Protein AF-A0A9J6CY09-F1 (afdb_monomer)

pLDDT: mean 75.7, std 10.95, range [34.41, 92.69]

Secondary structure (DSSP, 8-state):
-------TT---SSHHHHHHHHHHHHHHHT--EEEEEEEEHHHHHTT--S---TT-SEEEEEEEEPP---GGGSHHHHHHHHHHHHTT--HHHHHHHHHHHH-S---HHHHHHHHHTTSPPPS--HHHHHHHHHHHHGGG---

InterPro domains:
  IPR048325 ZSWIM3, N-terminal domain [PF21599] (6-101)

Nearest PDB structures (foldseek):
  4xvn-assembly1_A  TM=6.208E-01  e=1.666E+00  Thermus phage G20c
  6ejq-assembly1_C  TM=6.205E-01  e=8.680E+00  Thermus pha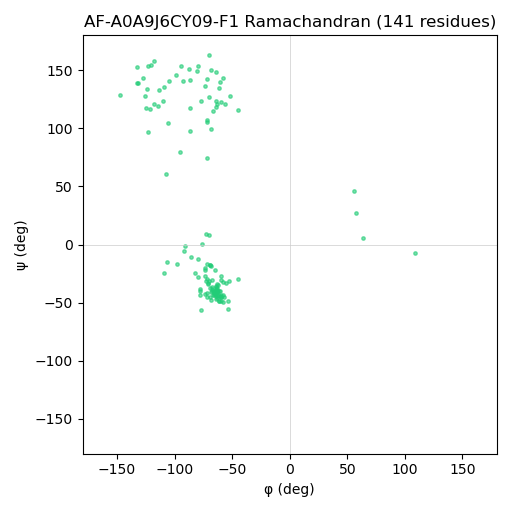ge G20c

Solvent-accessible surface area (backbone atoms only — not comparable to full-atom values): 8926 Å² total; per-residue (Å²): 133,86,82,61,83,79,57,97,84,74,82,66,97,46,71,68,57,43,53,52,46,52,50,49,41,24,62,76,68,62,36,52,69,42,80,68,46,76,40,41,38,77,72,38,59,83,76,43,96,63,94,71,68,80,88,43,70,57,79,46,78,41,74,37,68,50,80,67,86,50,43,70,72,43,68,71,57,34,51,54,51,40,54,44,45,73,71,66,49,56,63,71,58,52,37,52,53,50,27,70,74,66,74,36,66,65,55,72,64,55,55,52,56,52,49,52,75,72,53,80,85,55,97,84,43,67,66,61,55,50,53,51,52,50,62,61,59,58,68,75,74,75,130

Radius of gyration: 25.5 Å; Cα contacts (8 Å, |Δi|>4): 120; chains: 1; bounding box: 48×46×72 Å

Foldseek 3Di:
DDQDPDDPPDDDPDPVVVVVNVVSVCVVVVWAKDFPDWAAPVNVVVPDPDDDDPVGRTDDTDIDTDDRDAPCVDPVLLVQLLVCVVVVHDLVVNQVVSCVVVVGHHDSVSSVVSNVVVDPDDPPDPVVVVVVVCVVVVVVPDD

Structure (mmCIF, N/CA/C/O backbone):
data_AF-A0A9J6CY09-F1
#
_entry.id   AF-A0A9J6CY09-F1
#
loop_
_atom_site.group_PDB
_atom_site.id
_atom_site.type_symbol
_atom_site.label_atom_id
_atom_site.label_alt_id
_atom_site.label_comp_id
_atom_site.label_asym_id
_atom_site.label_entity_id
_atom_site.label_seq_id
_atom_site.pdbx_PDB_ins_code
_atom_site.Cartn_x
_atom_site.Cartn_y
_atom_site.Cartn_z
_atom_site.occupancy
_atom_site.B_iso_or_equiv
_atom_site.auth_seq_id
_atom_site.auth_comp_id
_atom_site.auth_asym_id
_atom_site.auth_atom_id
_atom_site.pdbx_PDB_model_num
ATOM 1 N N . MET A 1 1 ? -13.115 -11.865 -17.531 1.00 36.31 1 MET A N 1
ATOM 2 C CA . MET A 1 1 ? -11.770 -11.251 -17.545 1.00 36.31 1 MET A CA 1
ATOM 3 C C . MET A 1 1 ? -10.780 -12.315 -17.101 1.00 36.31 1 MET A C 1
ATOM 5 O O . MET A 1 1 ? -10.887 -12.776 -15.973 1.00 36.31 1 MET A O 1
ATOM 9 N N . ALA A 1 2 ? -9.930 -12.803 -18.004 1.00 34.41 2 ALA A N 1
ATOM 10 C CA . ALA A 1 2 ? -8.986 -13.880 -17.711 1.00 34.41 2 ALA A CA 1
ATOM 11 C C . ALA A 1 2 ? -7.933 -13.393 -16.702 1.00 34.41 2 ALA A C 1
ATOM 13 O O . ALA A 1 2 ? -7.171 -12.477 -16.998 1.00 34.41 2 ALA A O 1
ATOM 14 N N . GLY A 1 3 ? -7.916 -13.974 -15.501 1.00 42.38 3 GLY A N 1
ATOM 15 C CA . GLY A 1 3 ? -6.837 -13.762 -14.539 1.00 42.38 3 GLY A CA 1
ATOM 16 C C . GLY A 1 3 ? -5.565 -14.410 -15.076 1.00 42.38 3 GLY A C 1
ATOM 17 O O . GLY A 1 3 ? -5.422 -15.632 -15.028 1.00 42.38 3 GLY A O 1
ATOM 18 N N . SER A 1 4 ? -4.675 -13.611 -15.662 1.00 51.16 4 SER A N 1
ATOM 19 C CA . SER A 1 4 ? -3.416 -14.113 -16.208 1.00 51.16 4 SER A CA 1
ATOM 20 C C . SER A 1 4 ? -2.469 -14.501 -15.077 1.00 51.16 4 SER A C 1
ATOM 22 O O . SER A 1 4 ? -1.857 -13.660 -14.422 1.00 51.16 4 SER A O 1
ATOM 24 N N . LYS A 1 5 ? -2.328 -15.813 -14.890 1.00 63.75 5 LYS A N 1
ATOM 25 C CA . LYS A 1 5 ? -1.395 -16.467 -13.972 1.00 63.75 5 LYS A CA 1
ATOM 26 C C . LYS A 1 5 ? 0.038 -16.331 -14.504 1.00 63.75 5 LYS A C 1
ATOM 28 O O . LYS A 1 5 ? 0.589 -17.293 -15.031 1.00 63.75 5 LYS A O 1
ATOM 33 N N . MET A 1 6 ? 0.613 -15.133 -14.398 1.00 74.56 6 MET A N 1
ATOM 34 C CA . MET A 1 6 ? 2.003 -14.862 -14.777 1.00 74.56 6 MET A CA 1
ATOM 35 C C . MET A 1 6 ? 2.956 -15.707 -13.916 1.00 74.56 6 MET A C 1
ATOM 37 O O . MET A 1 6 ? 2.781 -15.800 -12.697 1.00 74.56 6 MET A O 1
ATOM 41 N N . LYS A 1 7 ? 3.956 -16.337 -14.535 1.00 78.06 7 LYS A N 1
ATOM 42 C CA . LYS A 1 7 ? 4.981 -17.147 -13.864 1.00 78.06 7 LYS A CA 1
ATOM 43 C C . LYS A 1 7 ? 6.371 -16.551 -14.065 1.00 78.06 7 LYS A C 1
ATOM 45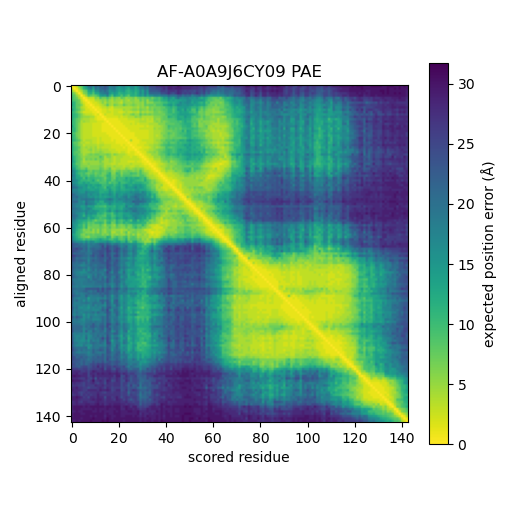 O O . LYS A 1 7 ? 6.636 -15.794 -14.997 1.00 78.06 7 LYS A O 1
ATOM 50 N N . VAL A 1 8 ? 7.289 -16.903 -13.165 1.00 74.25 8 VAL A N 1
ATOM 51 C CA . VAL A 1 8 ? 8.702 -16.533 -13.308 1.00 74.25 8 VAL A CA 1
ATOM 52 C C . VAL A 1 8 ? 9.252 -17.198 -14.572 1.00 74.25 8 VAL A C 1
ATOM 54 O O . VAL A 1 8 ? 9.227 -18.421 -14.677 1.00 74.25 8 VAL A O 1
ATOM 57 N N . GLY A 1 9 ? 9.745 -16.388 -15.512 1.00 73.94 9 GLY A N 1
ATOM 58 C CA . GLY A 1 9 ? 10.296 -16.850 -16.791 1.00 73.94 9 GLY A CA 1
ATOM 59 C C . GLY A 1 9 ? 9.432 -16.550 -18.019 1.00 73.94 9 GLY A C 1
ATOM 60 O O . GLY A 1 9 ? 9.916 -16.744 -19.136 1.00 73.94 9 GLY A O 1
ATOM 61 N N . ASP A 1 10 ? 8.211 -16.037 -17.840 1.00 81.06 10 ASP A N 1
ATOM 62 C CA . ASP A 1 10 ? 7.356 -15.623 -18.958 1.00 81.06 10 ASP A CA 1
ATOM 63 C C . ASP A 1 10 ? 8.020 -14.506 -19.784 1.00 81.06 10 ASP A C 1
ATOM 65 O O . ASP A 1 10 ? 8.653 -13.589 -19.250 1.00 81.06 10 ASP A O 1
ATOM 69 N N . LYS A 1 11 ? 7.883 -14.593 -21.112 1.00 79.25 11 LYS A N 1
ATOM 70 C CA . LYS A 1 11 ? 8.423 -13.618 -22.069 1.00 79.25 11 LYS A CA 1
ATOM 71 C C . LYS A 1 11 ? 7.279 -12.831 -22.690 1.00 79.25 11 LYS A C 1
ATOM 73 O O . LYS A 1 11 ? 6.298 -13.420 -23.129 1.00 79.25 11 LYS A O 1
ATOM 78 N N . PHE A 1 12 ? 7.449 -11.516 -22.781 1.00 80.69 12 PHE A N 1
ATOM 79 C CA . PHE A 1 12 ? 6.457 -10.614 -23.358 1.00 80.69 12 PHE A CA 1
ATOM 80 C C . PHE A 1 12 ? 7.001 -9.993 -24.647 1.00 80.69 12 PHE A C 1
ATOM 82 O O . PHE A 1 12 ? 8.145 -9.529 -24.649 1.00 80.69 12 PHE A O 1
ATOM 89 N N . PRO A 1 13 ? 6.214 -9.972 -25.736 1.00 75.75 13 PRO A N 1
ATOM 90 C CA . PRO A 1 13 ? 6.633 -9.382 -27.003 1.00 75.75 13 PRO A CA 1
ATOM 91 C C . PRO A 1 13 ? 6.650 -7.850 -26.940 1.00 75.75 13 PRO A C 1
ATOM 93 O O . PRO A 1 13 ? 7.434 -7.217 -27.647 1.00 75.75 13 PRO A O 1
ATOM 96 N N . THR A 1 14 ? 5.822 -7.243 -26.081 1.00 79.81 14 THR A N 1
ATOM 97 C CA . THR A 1 14 ? 5.738 -5.789 -25.922 1.00 79.81 14 THR A CA 1
ATOM 98 C C . THR A 1 14 ? 5.761 -5.358 -24.458 1.00 79.81 14 THR A C 1
ATOM 100 O O . THR A 1 14 ? 5.329 -6.071 -23.551 1.00 79.81 14 THR A O 1
ATOM 103 N N . PHE A 1 15 ? 6.241 -4.134 -24.226 1.00 78.31 15 PHE A N 1
ATOM 104 C CA . PHE A 1 15 ? 6.258 -3.531 -22.893 1.00 78.31 15 PHE A CA 1
ATOM 105 C C . PHE A 1 15 ? 4.844 -3.316 -22.327 1.00 78.31 15 PHE A C 1
ATOM 107 O O . PHE A 1 15 ? 4.612 -3.506 -21.137 1.00 78.31 15 PHE A O 1
ATOM 114 N N . ARG A 1 16 ? 3.883 -2.982 -23.196 1.00 81.75 16 ARG A N 1
ATOM 115 C CA . ARG A 1 16 ? 2.481 -2.760 -22.824 1.00 81.75 16 ARG A CA 1
ATOM 116 C C . ARG A 1 16 ? 1.823 -4.028 -22.276 1.00 81.75 16 ARG A C 1
ATOM 118 O O . ARG A 1 16 ? 1.084 -3.954 -21.299 1.00 81.75 16 ARG A O 1
ATOM 125 N N . GLU A 1 17 ? 2.101 -5.180 -22.882 1.00 83.50 17 GLU A N 1
ATOM 126 C CA . GLU A 1 17 ? 1.594 -6.471 -22.402 1.00 83.50 17 GLU A CA 1
ATOM 127 C C . GLU A 1 17 ? 2.200 -6.862 -21.055 1.00 83.50 17 GLU A C 1
ATOM 129 O O . GLU A 1 17 ? 1.473 -7.317 -20.174 1.00 83.50 17 GLU A O 1
ATOM 134 N N . LEU A 1 18 ? 3.501 -6.617 -20.862 1.00 83.25 18 LEU A N 1
ATOM 135 C CA . LEU A 1 18 ? 4.153 -6.810 -19.567 1.00 83.25 18 LEU A CA 1
ATOM 136 C C . LEU A 1 18 ? 3.502 -5.938 -18.482 1.00 83.25 18 LEU A C 1
ATOM 138 O O . LEU A 1 18 ? 3.180 -6.444 -17.410 1.00 83.25 18 LEU A O 1
ATOM 142 N N . GLU A 1 19 ? 3.284 -4.643 -18.738 1.00 83.44 19 GLU A N 1
ATOM 143 C CA . GLU A 1 19 ? 2.652 -3.751 -17.755 1.00 83.44 19 GLU A CA 1
ATOM 144 C C . GLU A 1 19 ? 1.214 -4.176 -17.428 1.00 83.44 19 GLU A C 1
ATOM 146 O O . GLU A 1 19 ? 0.824 -4.165 -16.259 1.00 83.44 19 GLU A O 1
ATOM 151 N N . ALA A 1 20 ? 0.445 -4.617 -18.427 1.00 86.12 20 ALA A N 1
ATOM 152 C CA . ALA A 1 20 ? -0.894 -5.157 -18.211 1.00 86.12 20 ALA A CA 1
ATOM 153 C C . ALA A 1 20 ? -0.871 -6.446 -17.369 1.00 86.12 20 ALA A C 1
ATOM 155 O O . ALA A 1 20 ? -1.675 -6.588 -16.447 1.00 86.12 20 ALA A O 1
ATOM 156 N N . ALA A 1 21 ? 0.068 -7.359 -17.632 1.00 85.62 21 ALA A N 1
ATOM 157 C CA . ALA A 1 21 ? 0.218 -8.602 -16.876 1.00 85.62 21 ALA A CA 1
ATOM 158 C C . ALA A 1 21 ? 0.662 -8.354 -15.425 1.00 85.62 21 ALA A C 1
ATOM 160 O O . ALA A 1 21 ? 0.088 -8.928 -14.501 1.00 85.62 21 ALA A O 1
ATOM 161 N N . VAL A 1 22 ? 1.625 -7.451 -15.203 1.00 84.25 22 VAL A N 1
ATOM 162 C CA . VAL A 1 22 ? 2.056 -7.038 -13.856 1.00 84.25 22 VAL A CA 1
ATOM 163 C C . VAL A 1 22 ? 0.901 -6.389 -13.095 1.00 84.25 22 VAL A C 1
ATOM 165 O O . VAL A 1 22 ? 0.728 -6.669 -11.910 1.00 84.25 22 VAL A O 1
ATOM 168 N N . LYS A 1 23 ? 0.079 -5.569 -13.762 1.00 82.88 23 LYS A N 1
ATOM 169 C CA . LYS A 1 23 ? -1.120 -4.973 -13.161 1.00 82.88 23 LYS A CA 1
ATOM 170 C C . LYS A 1 23 ? -2.155 -6.037 -12.781 1.00 82.88 23 LYS A C 1
ATOM 172 O O . LYS A 1 23 ? -2.622 -6.039 -11.648 1.00 82.88 23 LYS A O 1
ATOM 177 N N . GLY A 1 24 ? -2.444 -6.986 -13.669 1.00 82.75 24 GLY A N 1
ATOM 178 C CA . GLY A 1 24 ? -3.347 -8.099 -13.359 1.00 82.75 24 GLY A CA 1
ATOM 179 C C . GLY A 1 24 ? -2.850 -8.953 -12.186 1.00 82.75 24 GLY A C 1
ATOM 180 O O . GLY A 1 24 ? -3.612 -9.259 -11.273 1.00 82.75 24 GLY A O 1
ATOM 181 N N . TYR A 1 25 ? -1.552 -9.270 -12.145 1.00 82.75 25 TYR A N 1
ATOM 182 C CA . TYR A 1 25 ? -0.946 -10.017 -11.038 1.00 82.75 25 TYR A CA 1
ATOM 183 C C . TYR A 1 25 ? -0.934 -9.214 -9.724 1.00 82.75 25 TYR A C 1
ATOM 185 O O . TYR A 1 25 ? -1.147 -9.774 -8.648 1.00 82.75 25 TYR A O 1
ATOM 193 N N . SER A 1 26 ? -0.717 -7.896 -9.804 1.00 76.31 26 SER A N 1
ATOM 194 C CA . SER A 1 26 ? -0.829 -6.953 -8.681 1.00 76.31 26 SER A CA 1
ATOM 195 C C . SER A 1 26 ? -2.223 -6.978 -8.064 1.00 76.31 26 SER A C 1
ATOM 197 O O . SER A 1 26 ? -2.342 -6.962 -6.841 1.00 76.31 26 SER A O 1
ATOM 199 N N . GLU A 1 27 ? -3.261 -7.010 -8.897 1.00 73.06 27 GLU A N 1
ATOM 200 C CA . GLU A 1 27 ? -4.660 -7.065 -8.471 1.00 73.06 27 GLU A CA 1
ATOM 201 C C . GLU A 1 27 ? -5.008 -8.444 -7.890 1.00 73.06 27 GLU A C 1
ATOM 203 O O . GLU A 1 27 ? -5.573 -8.515 -6.804 1.00 73.06 27 GLU A O 1
ATOM 208 N N . GLU A 1 28 ? -4.597 -9.540 -8.541 1.00 77.62 28 GLU A N 1
ATOM 209 C CA . GLU A 1 28 ? -4.877 -10.908 -8.076 1.00 77.62 28 GLU A CA 1
ATOM 210 C C . GLU A 1 28 ? -4.189 -11.234 -6.741 1.00 77.62 28 GLU A C 1
ATOM 212 O O . GLU A 1 28 ? -4.772 -11.871 -5.863 1.00 77.62 28 GLU A O 1
ATOM 217 N N . LYS A 1 29 ? -2.923 -10.832 -6.580 1.00 75.50 29 LYS A N 1
ATOM 218 C CA . LYS A 1 29 ? -2.143 -11.100 -5.361 1.00 75.50 29 LYS A CA 1
ATOM 219 C C . LYS A 1 29 ? -2.234 -9.984 -4.327 1.00 75.50 29 LYS A C 1
ATOM 221 O O . LYS A 1 29 ? -1.718 -10.157 -3.223 1.00 75.50 29 LYS A O 1
ATOM 226 N N . PHE A 1 30 ? -2.893 -8.873 -4.654 1.00 70.69 30 PHE A N 1
ATOM 227 C CA . PHE A 1 30 ? -3.006 -7.683 -3.806 1.00 70.69 30 PHE A CA 1
ATOM 228 C C . PHE A 1 30 ? -1.636 -7.138 -3.386 1.00 70.69 30 PHE A C 1
ATOM 230 O O . PHE A 1 30 ? -1.374 -6.860 -2.214 1.00 70.69 30 PHE A O 1
ATOM 237 N N . VAL A 1 31 ? -0.725 -7.045 -4.351 1.00 71.00 31 VAL A N 1
ATOM 238 C CA . VAL A 1 31 ? 0.658 -6.621 -4.137 1.00 71.00 31 VAL A CA 1
ATOM 239 C C . VAL A 1 31 ? 0.961 -5.455 -5.057 1.00 71.00 31 VAL A C 1
ATOM 241 O O . VAL A 1 31 ? 0.968 -5.624 -6.266 1.00 71.00 31 VAL A O 1
ATOM 244 N N . GLN A 1 32 ? 1.266 -4.287 -4.497 1.00 72.31 32 GLN A N 1
ATOM 245 C CA . GLN A 1 32 ? 1.681 -3.139 -5.295 1.00 72.31 32 GLN A CA 1
ATOM 246 C C . GLN A 1 32 ? 3.137 -3.318 -5.731 1.00 72.31 32 GLN A C 1
ATOM 248 O O . GLN A 1 32 ? 4.018 -3.467 -4.887 1.00 72.31 32 GLN A O 1
ATOM 253 N N . PHE A 1 33 ? 3.407 -3.284 -7.033 1.00 77.31 33 PHE A N 1
ATOM 254 C CA . PHE A 1 33 ? 4.768 -3.353 -7.564 1.00 77.31 33 PHE A CA 1
ATOM 255 C C . PHE A 1 33 ? 5.308 -1.963 -7.907 1.00 77.31 33 PHE A C 1
ATOM 257 O O . PHE A 1 33 ? 4.577 -1.096 -8.376 1.00 77.31 33 PHE A O 1
ATOM 264 N N . TYR A 1 34 ? 6.608 -1.767 -7.716 1.00 78.75 34 TYR A N 1
ATOM 265 C CA . TYR A 1 34 ? 7.362 -0.628 -8.224 1.00 78.75 34 TYR A CA 1
ATOM 266 C C . TYR A 1 34 ? 8.530 -1.121 -9.084 1.00 78.75 34 TYR A C 1
ATOM 268 O O . TYR A 1 34 ? 9.027 -2.240 -8.910 1.00 78.75 34 TYR A O 1
ATOM 276 N N . LYS A 1 35 ? 8.968 -0.288 -10.032 1.00 83.38 35 LYS A N 1
ATOM 277 C CA . LYS A 1 35 ? 10.162 -0.552 -10.846 1.00 83.38 35 LYS A CA 1
ATOM 278 C C . LYS A 1 35 ? 11.379 -0.378 -9.932 1.00 83.38 35 LYS A C 1
ATOM 280 O O . LYS A 1 35 ? 11.675 0.745 -9.538 1.00 83.38 35 LYS A O 1
ATOM 285 N N . ARG A 1 36 ? 12.028 -1.482 -9.544 1.00 80.44 36 ARG A N 1
ATOM 286 C CA . ARG A 1 36 ? 13.221 -1.454 -8.681 1.00 80.44 36 ARG A CA 1
ATOM 287 C C . ARG A 1 36 ? 14.432 -1.042 -9.496 1.00 80.44 36 ARG A C 1
ATOM 289 O O . ARG A 1 36 ? 15.061 -0.042 -9.187 1.00 80.44 36 ARG A O 1
ATOM 296 N N . ASP A 1 37 ? 14.688 -1.797 -10.560 1.00 80.25 37 ASP A N 1
ATOM 297 C CA . ASP A 1 37 ? 15.795 -1.547 -11.469 1.00 80.25 37 ASP A CA 1
ATOM 298 C C . ASP A 1 37 ? 15.281 -1.488 -12.899 1.00 80.25 37 ASP A C 1
ATOM 300 O O . ASP A 1 37 ? 14.405 -2.256 -13.317 1.00 80.25 37 ASP A O 1
ATOM 304 N N . CYS A 1 38 ? 15.887 -0.601 -13.675 1.00 81.12 38 CYS A N 1
ATOM 305 C CA . CYS A 1 38 ? 15.705 -0.564 -15.110 1.00 81.12 38 CYS A CA 1
ATOM 306 C C . CYS A 1 38 ? 17.068 -0.479 -15.790 1.00 81.12 38 CYS A C 1
ATOM 308 O O . CYS A 1 38 ? 17.973 0.215 -15.323 1.00 81.12 38 CYS A O 1
ATOM 310 N N . ARG A 1 39 ? 17.235 -1.215 -16.890 1.00 78.81 39 ARG A N 1
ATOM 311 C CA . ARG A 1 39 ? 18.419 -1.097 -17.738 1.00 78.81 39 ARG A CA 1
ATOM 312 C C . ARG A 1 39 ? 17.992 -0.714 -19.146 1.00 78.81 39 ARG A C 1
ATOM 314 O O . ARG A 1 39 ? 17.271 -1.452 -19.826 1.00 78.81 39 ARG A O 1
ATOM 321 N N . THR A 1 40 ? 18.436 0.461 -19.571 1.00 81.44 40 THR A N 1
ATOM 322 C CA . THR A 1 40 ? 18.144 1.015 -20.893 1.00 81.44 40 THR A CA 1
ATOM 323 C C . THR A 1 40 ? 19.043 0.395 -21.954 1.00 81.44 40 THR A C 1
ATOM 325 O O . THR A 1 40 ? 20.159 -0.046 -21.669 1.00 81.44 40 THR A O 1
ATOM 328 N N . VAL A 1 41 ? 18.565 0.361 -23.199 1.00 77.25 41 VAL A N 1
ATOM 329 C CA . VAL A 1 41 ? 19.354 -0.158 -24.330 1.00 77.25 41 VAL A CA 1
ATOM 330 C C . VAL A 1 41 ? 20.606 0.690 -24.575 1.00 77.25 41 VAL A C 1
ATOM 332 O O . VAL A 1 41 ? 21.662 0.138 -24.875 1.00 77.25 41 VAL A O 1
ATOM 335 N N . THR A 1 42 ? 20.539 2.003 -24.343 1.00 77.94 42 THR A N 1
ATOM 336 C CA . THR A 1 42 ? 21.692 2.916 -24.433 1.00 77.94 42 THR A CA 1
ATOM 337 C C . THR A 1 42 ? 22.816 2.532 -23.469 1.00 77.94 42 THR A C 1
ATOM 339 O O . THR A 1 42 ? 23.966 2.419 -23.885 1.00 77.94 42 THR A O 1
ATOM 342 N N . ALA A 1 43 ? 22.485 2.225 -22.209 1.00 74.69 43 ALA A N 1
ATOM 343 C CA . ALA A 1 43 ? 23.448 1.754 -21.212 1.00 74.69 43 ALA A CA 1
ATOM 344 C C . ALA A 1 43 ? 23.901 0.298 -21.445 1.00 74.69 43 ALA A C 1
ATOM 346 O O . ALA A 1 43 ? 24.937 -0.122 -20.934 1.00 74.69 43 ALA A O 1
ATOM 347 N N . ALA A 1 44 ? 23.130 -0.496 -22.194 1.00 75.31 44 ALA A N 1
ATOM 348 C CA . ALA A 1 44 ? 23.481 -1.868 -22.561 1.00 75.31 44 ALA A CA 1
ATOM 349 C C . ALA A 1 44 ? 24.507 -1.926 -23.694 1.00 75.31 44 ALA A C 1
ATOM 351 O O . ALA A 1 44 ? 25.390 -2.779 -23.664 1.00 75.31 44 ALA A O 1
ATOM 352 N N . LYS A 1 45 ? 24.391 -1.025 -24.680 1.00 76.31 45 LYS A N 1
ATOM 353 C CA . LYS A 1 45 ? 25.266 -0.965 -25.863 1.00 76.31 45 LYS A CA 1
ATOM 354 C C . LYS A 1 45 ? 26.746 -0.866 -25.488 1.00 76.31 45 LYS A C 1
ATOM 356 O O . LYS A 1 45 ? 27.585 -1.441 -26.167 1.00 76.31 45 LYS A O 1
ATOM 361 N N . THR A 1 46 ? 27.063 -0.202 -24.379 1.00 75.44 46 THR A N 1
ATOM 362 C CA . THR A 1 46 ? 28.442 -0.079 -23.882 1.00 75.44 46 THR A CA 1
ATOM 363 C C . THR A 1 46 ? 28.987 -1.369 -23.264 1.00 75.44 46 THR A C 1
ATOM 365 O O . THR A 1 46 ? 30.198 -1.544 -23.193 1.00 75.44 46 THR A O 1
ATOM 368 N N . LYS A 1 47 ? 28.120 -2.287 -22.816 1.00 73.06 47 LYS A N 1
ATOM 369 C CA . LYS A 1 47 ? 28.506 -3.523 -22.110 1.00 73.06 47 LYS A CA 1
ATOM 370 C C . LYS A 1 47 ? 28.305 -4.794 -22.926 1.00 73.06 47 LYS A C 1
ATOM 372 O O . LYS A 1 47 ? 28.928 -5.810 -22.632 1.00 73.06 47 LYS A O 1
ATOM 377 N N . VAL A 1 48 ? 27.407 -4.779 -23.906 1.00 71.12 48 VAL A N 1
ATOM 378 C CA . VAL A 1 48 ? 26.964 -5.986 -24.599 1.00 71.12 48 VAL A CA 1
ATOM 379 C C . VAL A 1 48 ? 27.323 -5.904 -26.080 1.00 71.12 48 VAL A C 1
ATOM 381 O O . VAL A 1 48 ? 26.844 -5.029 -26.787 1.00 71.12 48 VAL A O 1
ATOM 384 N N . LYS A 1 49 ? 28.111 -6.871 -26.566 1.00 71.62 49 LYS A N 1
ATOM 385 C CA . LYS A 1 49 ? 28.586 -6.944 -27.963 1.00 71.62 49 LYS A CA 1
ATOM 386 C C . LYS A 1 49 ? 27.537 -7.418 -28.986 1.00 71.62 49 LYS A C 1
ATOM 388 O O . LYS A 1 49 ? 27.861 -7.575 -30.156 1.00 71.62 49 LYS A O 1
ATOM 393 N N . ARG A 1 50 ? 26.302 -7.711 -28.561 1.00 76.69 50 ARG A N 1
ATOM 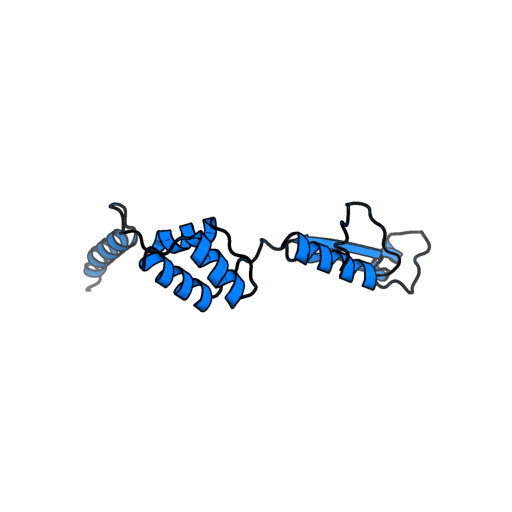394 C CA . ARG A 1 50 ? 25.242 -8.250 -29.435 1.00 76.69 50 ARG A CA 1
ATOM 395 C C . ARG A 1 50 ? 24.351 -7.1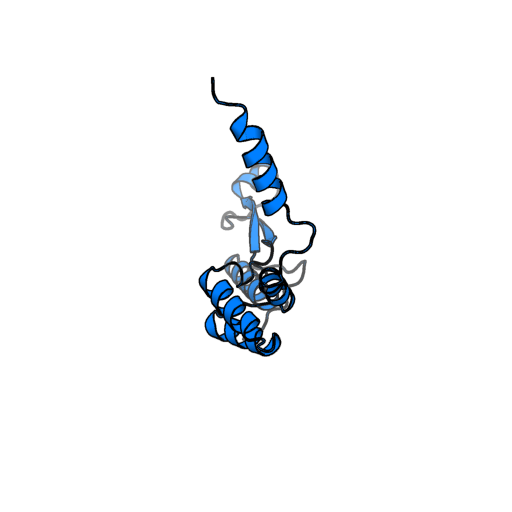39 -29.981 1.00 76.69 50 ARG A C 1
ATOM 397 O O . ARG A 1 50 ? 24.172 -6.121 -29.316 1.00 76.69 50 ARG A O 1
ATOM 404 N N . PHE A 1 51 ? 23.746 -7.375 -31.144 1.00 74.25 51 PHE A N 1
ATOM 405 C CA . PHE A 1 51 ? 22.774 -6.455 -31.730 1.00 74.25 51 PHE A CA 1
ATOM 406 C C . PHE A 1 51 ? 21.587 -6.253 -30.777 1.00 74.25 51 PHE A C 1
ATOM 408 O O . PHE A 1 51 ? 20.925 -7.208 -30.365 1.00 74.25 51 PHE A O 1
ATOM 415 N N . LEU A 1 52 ? 21.347 -4.998 -30.407 1.00 69.12 52 LEU A N 1
ATOM 416 C CA . LEU A 1 52 ? 20.215 -4.572 -29.595 1.00 69.12 52 LEU A CA 1
ATOM 417 C C . LEU A 1 52 ? 19.275 -3.774 -30.492 1.00 69.12 52 LEU A C 1
ATOM 419 O O . LEU A 1 52 ? 19.685 -2.784 -31.092 1.00 69.12 52 LEU A O 1
ATOM 423 N N . ASN A 1 53 ? 18.016 -4.200 -30.566 1.00 71.06 53 ASN A N 1
ATOM 424 C CA . ASN A 1 53 ? 17.003 -3.498 -31.341 1.00 71.06 53 ASN A CA 1
ATOM 425 C C . ASN A 1 53 ? 16.764 -2.102 -30.744 1.00 71.06 53 ASN A C 1
ATOM 427 O O . ASN A 1 53 ? 16.330 -1.972 -29.600 1.00 71.06 53 ASN A O 1
ATOM 431 N N . GLU A 1 54 ? 17.038 -1.067 -31.532 1.00 67.94 54 GLU A N 1
ATOM 432 C CA . GLU A 1 54 ? 16.987 0.334 -31.100 1.00 67.94 54 GLU A CA 1
ATOM 433 C C . GLU A 1 54 ? 15.569 0.832 -30.816 1.00 67.94 54 GLU A C 1
ATOM 435 O O . GLU A 1 54 ? 15.392 1.816 -30.103 1.00 67.94 54 GLU A O 1
ATOM 440 N N . ARG A 1 55 ? 14.549 0.124 -31.318 1.00 69.81 55 ARG A N 1
ATOM 441 C CA . ARG A 1 55 ? 13.142 0.421 -31.020 1.00 69.81 55 ARG A CA 1
ATOM 442 C C . ARG A 1 55 ? 12.755 0.048 -29.587 1.00 69.81 55 ARG A C 1
ATOM 444 O O . ARG A 1 55 ? 11.722 0.501 -29.102 1.00 69.81 55 ARG A O 1
ATOM 451 N N . LEU A 1 56 ? 13.555 -0.775 -28.901 1.00 68.19 56 LEU A N 1
ATOM 452 C CA . LEU A 1 56 ? 13.364 -1.063 -27.482 1.00 68.19 56 LEU A CA 1
ATOM 453 C C . LEU A 1 56 ? 14.074 -0.000 -26.635 1.00 68.19 56 LEU A C 1
ATOM 455 O O . LEU A 1 56 ? 15.295 0.102 -26.642 1.00 68.19 56 LEU A O 1
ATOM 459 N N . GLY A 1 57 ? 13.318 0.764 -25.844 1.00 71.31 57 GLY A N 1
ATOM 460 C CA . GLY A 1 57 ? 13.901 1.716 -24.887 1.00 71.31 57 GLY A CA 1
ATOM 461 C C . GLY A 1 57 ? 14.594 1.033 -23.696 1.00 71.31 57 GLY A C 1
ATOM 462 O O . GLY A 1 57 ? 15.599 1.521 -23.173 1.00 71.31 57 GLY A O 1
ATOM 463 N N . MET A 1 58 ? 14.097 -0.137 -23.283 1.00 74.94 58 MET A N 1
ATOM 464 C CA . MET A 1 58 ? 14.606 -0.916 -22.149 1.00 74.94 58 MET A CA 1
ATOM 465 C C . MET A 1 58 ? 14.774 -2.384 -22.536 1.00 74.94 58 MET A C 1
ATOM 467 O O . MET A 1 58 ? 13.911 -2.938 -23.212 1.00 74.94 58 MET A O 1
ATOM 471 N N . TYR A 1 59 ? 15.864 -3.019 -22.088 1.00 73.81 59 TYR A N 1
ATOM 472 C CA . TYR A 1 59 ? 16.108 -4.452 -22.330 1.00 73.81 59 TYR A CA 1
ATOM 473 C C . TYR A 1 59 ? 15.913 -5.319 -21.082 1.00 73.81 59 TYR A C 1
ATOM 475 O O . TYR A 1 59 ? 15.827 -6.540 -21.189 1.00 73.81 59 TYR A O 1
ATOM 483 N N . GLN A 1 60 ? 15.865 -4.704 -19.896 1.00 74.50 60 GLN A N 1
ATOM 484 C CA . GLN A 1 60 ? 15.603 -5.393 -18.639 1.00 74.50 60 GLN A CA 1
ATOM 485 C C . GLN A 1 60 ? 14.848 -4.467 -17.681 1.0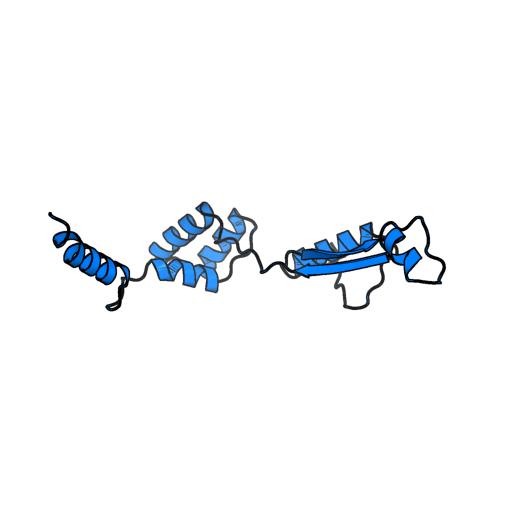0 74.50 60 GLN A C 1
ATOM 487 O O . GLN A 1 60 ? 15.285 -3.343 -17.421 1.00 74.50 60 GLN A O 1
ATOM 492 N N . LEU A 1 61 ? 13.741 -4.966 -17.131 1.00 76.81 61 LEU A N 1
ATOM 493 C CA . LEU A 1 61 ? 13.034 -4.366 -16.003 1.00 76.81 61 LEU A CA 1
ATOM 494 C C . LEU A 1 61 ? 12.917 -5.385 -14.875 1.00 76.81 61 LEU A C 1
ATOM 496 O O . LEU A 1 61 ? 12.533 -6.531 -15.103 1.00 76.81 61 LEU A O 1
ATOM 500 N N . LEU A 1 62 ? 13.217 -4.942 -13.660 1.00 79.00 62 LEU A N 1
ATOM 501 C CA . LEU A 1 62 ? 12.995 -5.696 -12.435 1.00 79.00 62 LEU A CA 1
ATOM 502 C C . LEU A 1 62 ? 11.937 -4.972 -11.610 1.00 79.00 62 LEU A C 1
ATOM 504 O O . LEU A 1 62 ? 12.122 -3.825 -11.198 1.00 79.00 62 LEU A O 1
ATOM 508 N N . TYR A 1 63 ? 10.830 -5.661 -11.358 1.00 77.00 63 TYR A N 1
ATOM 509 C CA . TYR A 1 63 ? 9.801 -5.192 -10.443 1.00 77.00 63 TYR A CA 1
ATOM 510 C C . TYR A 1 63 ? 10.055 -5.756 -9.048 1.00 77.00 63 TYR A C 1
ATOM 512 O O . TYR A 1 63 ? 10.425 -6.917 -8.877 1.00 77.00 63 TYR A O 1
ATOM 520 N N . SER A 1 64 ? 9.829 -4.922 -8.044 1.00 79.00 64 SER A N 1
ATOM 521 C CA . SER A 1 64 ? 9.766 -5.321 -6.644 1.00 79.00 64 SER A CA 1
ATOM 522 C C . SER A 1 64 ? 8.410 -4.962 -6.097 1.00 79.00 64 SER A C 1
ATOM 524 O O . SER A 1 64 ? 7.769 -4.042 -6.591 1.00 79.00 64 SER A O 1
ATOM 526 N N . HIS A 1 65 ? 7.970 -5.663 -5.067 1.00 75.00 65 HIS A N 1
ATOM 527 C CA . HIS A 1 65 ? 6.761 -5.272 -4.377 1.00 75.00 65 HIS A CA 1
ATOM 528 C C . HIS A 1 65 ? 7.063 -4.246 -3.291 1.00 75.00 65 HIS A C 1
ATOM 530 O O . HIS A 1 65 ? 8.079 -4.336 -2.600 1.00 75.00 65 HIS A O 1
ATOM 536 N N . LEU A 1 66 ? 6.168 -3.276 -3.150 1.00 64.19 66 LEU A N 1
ATOM 537 C CA . LEU A 1 66 ? 6.022 -2.536 -1.913 1.00 64.19 66 LEU A CA 1
ATOM 538 C C . LEU A 1 66 ? 5.463 -3.482 -0.841 1.00 64.19 66 LEU A C 1
ATOM 540 O O . LEU A 1 66 ? 4.698 -4.402 -1.156 1.00 64.19 66 LEU A O 1
ATOM 544 N N . PRO A 1 67 ? 5.795 -3.251 0.437 1.00 59.31 67 PRO A N 1
ATOM 545 C CA . PRO A 1 67 ? 5.055 -3.857 1.534 1.00 59.31 67 PRO A CA 1
ATOM 546 C C . PRO A 1 67 ? 3.558 -3.574 1.336 1.00 59.31 67 PRO A C 1
ATOM 548 O O . PRO A 1 67 ? 3.192 -2.420 1.118 1.00 59.31 67 PRO A O 1
ATOM 551 N N . GLN A 1 68 ? 2.704 -4.605 1.377 1.00 59.00 68 GLN A N 1
ATOM 552 C CA . GLN A 1 68 ? 1.255 -4.488 1.143 1.00 59.00 68 GLN A CA 1
ATOM 553 C C . GLN A 1 68 ? 0.655 -3.283 1.891 1.00 59.00 68 GLN A C 1
ATOM 555 O O . GLN A 1 68 ? 0.651 -3.256 3.125 1.00 59.00 68 GLN A O 1
ATOM 560 N N . THR A 1 69 ? 0.137 -2.287 1.167 1.00 58.19 69 THR A N 1
ATOM 561 C CA . THR A 1 69 ? -0.488 -1.097 1.760 1.00 58.19 69 THR A CA 1
ATOM 562 C C . THR A 1 69 ? -1.968 -1.369 2.039 1.00 58.19 69 THR A C 1
ATOM 564 O O . THR A 1 69 ? -2.832 -1.326 1.171 1.00 58.19 69 THR A O 1
ATOM 567 N N . ARG A 1 70 ? -2.241 -1.718 3.298 1.00 61.25 70 ARG A N 1
ATOM 568 C CA . ARG A 1 70 ? -3.546 -2.124 3.846 1.00 61.25 70 ARG A CA 1
ATOM 569 C C . ARG A 1 70 ? -4.438 -0.910 4.154 1.00 61.25 70 ARG A C 1
ATOM 571 O O . ARG A 1 70 ? -3.919 0.139 4.536 1.00 61.25 70 ARG A O 1
ATOM 578 N N . ALA A 1 71 ? -5.768 -1.059 4.057 1.00 65.56 71 ALA A N 1
ATOM 579 C CA . ALA A 1 71 ? -6.728 0.055 4.186 1.00 65.56 71 ALA A CA 1
ATOM 580 C C . ALA A 1 71 ? -6.675 0.800 5.535 1.00 65.56 71 ALA A C 1
ATOM 582 O O . ALA A 1 71 ? -6.898 2.005 5.575 1.00 65.56 71 ALA A O 1
ATOM 583 N N . LEU A 1 72 ? -6.324 0.119 6.636 1.00 63.72 72 LEU A N 1
ATOM 584 C CA . LEU A 1 72 ? -6.292 0.726 7.980 1.00 63.72 72 LEU A CA 1
ATOM 585 C C . LEU A 1 72 ? -5.156 1.748 8.202 1.00 63.72 72 LEU A C 1
ATOM 587 O O . LEU A 1 72 ? -4.948 2.187 9.333 1.00 63.72 72 LEU A O 1
ATOM 591 N N . ARG A 1 73 ? -4.409 2.135 7.158 1.00 62.44 73 ARG A N 1
ATOM 592 C CA . ARG A 1 73 ? -3.547 3.329 7.195 1.00 62.44 73 ARG A CA 1
ATOM 593 C C . ARG A 1 73 ? -4.316 4.632 6.985 1.00 62.44 73 ARG A C 1
ATOM 595 O O . ARG A 1 73 ? -3.864 5.658 7.476 1.00 62.44 73 ARG A O 1
ATOM 602 N N . GLU A 1 74 ? -5.437 4.597 6.270 1.00 69.06 74 GLU A N 1
ATOM 603 C CA . GLU A 1 74 ? -6.264 5.782 6.022 1.00 69.06 74 GLU A CA 1
ATOM 604 C C . GLU A 1 74 ? -6.949 6.211 7.334 1.00 69.06 74 GLU A C 1
ATOM 606 O O . GLU A 1 74 ? -7.621 5.370 7.946 1.00 69.06 74 GLU A O 1
ATOM 611 N N . PRO A 1 75 ? -6.827 7.481 7.771 1.00 70.44 75 PRO A N 1
ATOM 612 C CA . PRO A 1 75 ? -7.385 7.948 9.044 1.00 70.44 75 PRO A CA 1
ATOM 613 C C . PRO A 1 75 ? -8.884 7.651 9.176 1.00 70.44 75 PRO A C 1
ATOM 615 O O . PRO A 1 75 ? -9.301 7.016 10.141 1.00 70.44 75 PRO A O 1
ATOM 618 N N . GLY A 1 76 ? -9.674 7.976 8.146 1.00 78.56 76 GLY A N 1
ATOM 619 C CA . GLY A 1 76 ? -11.128 7.787 8.178 1.00 78.56 76 GLY A CA 1
ATOM 620 C C . GLY A 1 76 ? -11.570 6.319 8.235 1.00 78.56 76 GLY A C 1
ATOM 621 O O . GLY A 1 76 ? -12.483 5.973 8.981 1.00 78.56 76 GLY A O 1
ATOM 622 N N . ALA A 1 77 ? -10.899 5.421 7.503 1.00 79.69 77 ALA A N 1
ATOM 623 C CA . ALA A 1 77 ? -11.225 3.990 7.535 1.00 79.69 77 ALA A CA 1
ATOM 624 C C . ALA A 1 77 ? -10.828 3.344 8.871 1.00 79.69 77 ALA A C 1
ATOM 626 O O . ALA A 1 77 ? -11.490 2.420 9.352 1.00 79.69 77 ALA A O 1
ATOM 627 N N . LYS A 1 78 ? -9.743 3.835 9.480 1.00 81.69 78 LYS A N 1
ATOM 628 C CA . LYS A 1 78 ? -9.299 3.394 10.798 1.00 81.69 78 LYS A CA 1
ATOM 629 C C . LYS A 1 78 ? -10.281 3.832 11.877 1.00 81.69 78 LYS A C 1
ATOM 631 O O . LYS A 1 78 ? -10.667 2.997 12.689 1.00 81.69 78 LYS A O 1
ATOM 636 N N . GLU A 1 79 ? -10.711 5.087 11.880 1.00 83.75 79 GLU A N 1
ATOM 637 C CA . GLU A 1 79 ? -11.672 5.611 12.857 1.00 83.75 79 GLU A CA 1
ATOM 638 C C . GLU A 1 79 ? -12.989 4.832 12.841 1.00 83.75 79 GLU A C 1
ATOM 640 O O . GLU A 1 79 ? -13.411 4.330 13.880 1.00 83.75 79 GLU A O 1
ATOM 645 N N . GLU A 1 80 ? -13.579 4.623 11.663 1.00 85.69 80 GLU A N 1
ATOM 646 C CA . GLU A 1 80 ? -14.827 3.865 11.516 1.00 85.69 80 GLU A CA 1
ATOM 647 C C . GLU A 1 80 ? -14.677 2.409 11.977 1.00 85.69 80 GLU A C 1
ATOM 649 O O . GLU A 1 80 ? -15.513 1.896 12.723 1.00 85.69 80 GLU A O 1
ATOM 654 N N . ALA A 1 81 ? -13.576 1.743 11.606 1.00 85.88 81 ALA A N 1
ATOM 655 C CA . ALA A 1 81 ? -13.286 0.402 12.104 1.00 85.88 81 ALA A CA 1
ATOM 656 C C . ALA A 1 81 ? -13.155 0.389 13.635 1.00 85.88 81 ALA A C 1
ATOM 658 O O . ALA A 1 81 ? -13.649 -0.531 14.281 1.00 85.88 81 ALA A O 1
ATOM 659 N N . THR A 1 82 ? -12.526 1.408 14.224 1.00 86.25 82 THR A N 1
ATOM 660 C CA . THR A 1 82 ? -12.329 1.513 15.678 1.00 86.25 82 THR A CA 1
ATOM 661 C C . THR A 1 82 ? -13.659 1.742 16.399 1.00 86.25 82 THR A C 1
ATOM 663 O O . THR A 1 82 ? -13.916 1.087 17.405 1.00 86.25 82 THR A O 1
ATOM 666 N N . GLN A 1 83 ? -14.541 2.584 15.855 1.00 88.69 83 GLN A N 1
ATOM 667 C CA . GLN A 1 83 ? -15.891 2.815 16.382 1.00 88.69 83 GLN A CA 1
ATOM 668 C C . GLN A 1 83 ? -16.734 1.534 16.359 1.00 88.69 83 GLN A C 1
ATOM 670 O O . GLN A 1 83 ? -17.310 1.148 17.375 1.00 88.69 83 GLN A O 1
ATOM 675 N N . LEU A 1 84 ? -16.752 0.820 15.229 1.00 88.44 84 LEU A N 1
ATOM 676 C CA . LEU A 1 84 ? -17.479 -0.448 15.110 1.00 88.44 84 LEU A CA 1
ATOM 677 C C . LEU A 1 84 ? -16.925 -1.518 16.062 1.00 88.44 84 LEU A C 1
ATOM 679 O O . LEU A 1 84 ? -17.683 -2.297 16.638 1.00 88.44 84 LEU A O 1
ATOM 683 N N . LEU A 1 85 ? -15.605 -1.551 16.256 1.00 88.44 85 LEU A N 1
ATOM 684 C CA . LEU A 1 85 ? -14.961 -2.468 17.196 1.00 88.44 85 LEU A CA 1
ATOM 685 C C . LEU A 1 85 ? -15.243 -2.101 18.661 1.00 88.44 85 LEU A C 1
ATOM 687 O O . LEU A 1 85 ? -15.391 -3.008 19.476 1.00 88.44 85 LEU A O 1
ATOM 691 N N . ALA A 1 86 ? -15.366 -0.813 18.995 1.00 87.44 86 ALA A N 1
ATOM 692 C CA . ALA A 1 86 ? -15.770 -0.354 20.326 1.00 87.44 86 ALA A CA 1
ATOM 693 C C . ALA A 1 86 ? -17.208 -0.788 20.663 1.00 87.44 86 ALA A C 1
ATOM 695 O O . ALA A 1 86 ? -17.483 -1.231 21.778 1.00 87.44 86 ALA A O 1
ATOM 696 N N . LEU A 1 87 ? -18.096 -0.784 19.664 1.00 90.50 87 LEU A N 1
ATOM 697 C CA . LEU A 1 87 ? -19.455 -1.335 19.752 1.00 90.50 87 LEU A CA 1
ATOM 698 C C . LEU A 1 87 ? -19.500 -2.874 19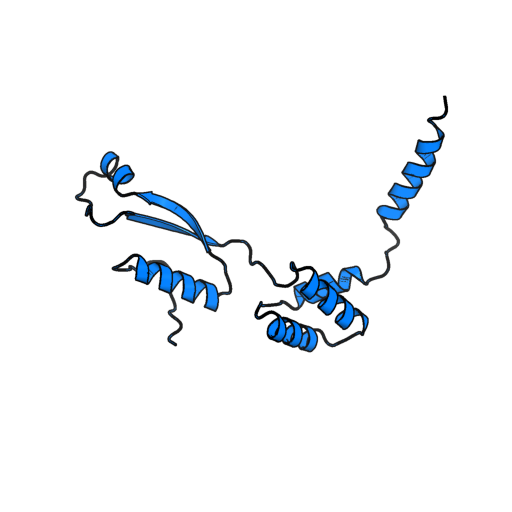.783 1.00 90.50 87 LEU A C 1
ATOM 700 O O . LEU A 1 87 ? -20.573 -3.459 19.673 1.00 90.50 87 LEU A O 1
ATOM 704 N N . HIS A 1 88 ? -18.349 -3.544 19.911 1.00 84.81 88 HIS A N 1
ATOM 705 C CA . HIS A 1 88 ? -18.236 -5.003 19.929 1.00 84.81 88 HIS A CA 1
ATOM 706 C C . HIS A 1 88 ? -18.802 -5.684 18.669 1.00 84.81 88 HIS A C 1
ATOM 708 O O . HIS A 1 88 ? -19.194 -6.853 18.698 1.00 84.81 88 HIS A O 1
ATOM 714 N N . ALA A 1 89 ? -18.807 -4.990 17.524 1.00 89.25 89 ALA A N 1
ATOM 715 C CA . ALA A 1 89 ? -19.248 -5.579 16.268 1.00 89.25 89 ALA A CA 1
ATOM 716 C C . ALA A 1 89 ? -18.339 -6.744 15.834 1.00 89.25 89 ALA A C 1
ATOM 718 O O . ALA A 1 89 ? -17.122 -6.759 16.053 1.00 89.25 89 ALA A O 1
ATOM 719 N N . ASN A 1 90 ? -18.922 -7.729 15.146 1.00 92.69 90 ASN A N 1
ATOM 720 C CA . ASN A 1 90 ? -18.177 -8.885 14.656 1.00 92.69 90 ASN A CA 1
ATOM 721 C C . ASN A 1 90 ? -17.120 -8.462 13.621 1.00 92.69 90 ASN A C 1
ATOM 723 O O . ASN A 1 90 ? -17.447 -7.924 12.563 1.00 92.69 90 ASN A O 1
ATOM 727 N N . LYS A 1 91 ? -15.850 -8.802 13.876 1.00 88.44 91 LYS A N 1
ATOM 728 C CA . LYS A 1 91 ? -14.703 -8.474 13.011 1.00 88.44 91 LYS A CA 1
ATOM 729 C C . LYS A 1 91 ? -14.884 -8.896 11.546 1.00 88.44 91 LYS A C 1
ATOM 731 O O . LYS A 1 91 ? -14.368 -8.220 10.664 1.00 88.44 91 LYS A O 1
ATOM 736 N N . LYS A 1 92 ? -15.608 -9.984 11.254 1.00 90.44 92 LYS A N 1
ATOM 737 C CA . LYS A 1 92 ? -15.888 -10.411 9.867 1.00 90.44 92 LYS A CA 1
ATOM 738 C C . LYS A 1 92 ? -16.842 -9.451 9.151 1.00 90.44 92 LYS A C 1
ATOM 740 O O . LYS A 1 92 ? -16.649 -9.177 7.972 1.00 90.44 92 LYS A O 1
ATOM 745 N N . LEU A 1 93 ? -17.834 -8.926 9.869 1.00 91.44 93 LEU A N 1
ATOM 746 C CA . LEU A 1 93 ? -18.782 -7.946 9.339 1.00 91.44 93 LEU A CA 1
ATOM 747 C C . LEU A 1 93 ? -18.121 -6.579 9.178 1.00 91.44 93 LEU A C 1
ATOM 749 O O . LEU A 1 93 ? -18.273 -5.954 8.135 1.00 91.44 93 LEU A O 1
ATOM 753 N N . VAL A 1 94 ? -17.315 -6.163 10.162 1.00 89.25 94 VAL A N 1
ATOM 754 C CA . VAL A 1 94 ? -16.516 -4.930 10.069 1.00 89.25 94 VAL A CA 1
ATOM 755 C C . VAL A 1 94 ? -15.566 -5.002 8.879 1.00 89.25 94 VAL A C 1
ATOM 757 O O . VAL A 1 94 ? -15.514 -4.069 8.088 1.00 89.25 94 VAL A O 1
ATOM 760 N N . LYS A 1 95 ? -14.876 -6.134 8.691 1.00 88.88 95 LYS A N 1
ATOM 761 C CA . LYS A 1 95 ? -14.036 -6.370 7.513 1.00 88.88 95 LYS A CA 1
ATOM 762 C C . LYS A 1 95 ? -14.829 -6.146 6.223 1.00 88.88 95 LYS A C 1
ATOM 764 O O . LYS A 1 95 ? -14.431 -5.310 5.422 1.00 88.88 95 LYS A O 1
ATOM 769 N N . LYS A 1 96 ? -15.959 -6.844 6.061 1.00 89.06 96 LYS A N 1
ATOM 770 C CA . LYS A 1 96 ? -16.802 -6.747 4.863 1.00 89.06 96 LYS A CA 1
ATOM 771 C C . LYS A 1 96 ? -17.259 -5.306 4.608 1.00 89.06 96 LYS A C 1
ATOM 773 O O . LYS A 1 96 ? -17.119 -4.818 3.497 1.00 89.06 96 LYS A O 1
ATOM 778 N N . ARG A 1 97 ? -17.709 -4.596 5.646 1.00 89.12 97 ARG A N 1
ATOM 779 C CA . ARG A 1 97 ? -18.158 -3.199 5.558 1.00 89.12 97 ARG A CA 1
ATOM 780 C C . ARG A 1 97 ? -17.044 -2.242 5.132 1.00 89.12 97 ARG A C 1
ATOM 782 O O . ARG A 1 97 ? -17.271 -1.391 4.277 1.00 89.12 97 ARG A O 1
ATOM 789 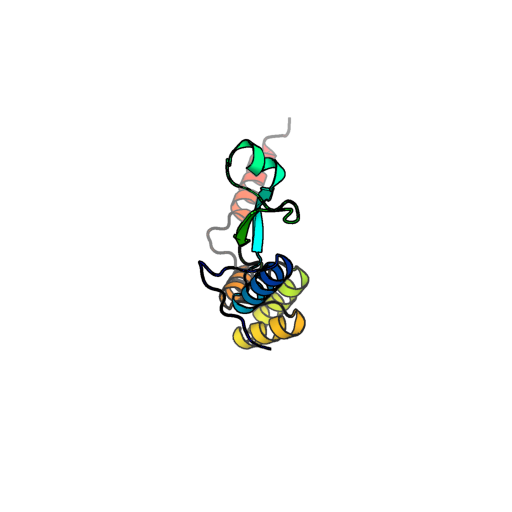N N . ILE A 1 98 ? -15.856 -2.359 5.731 1.00 87.44 98 ILE A N 1
ATOM 790 C CA . ILE A 1 98 ? -14.718 -1.502 5.375 1.00 87.44 98 ILE A CA 1
ATOM 791 C C . ILE A 1 98 ? -14.233 -1.820 3.954 1.00 87.44 98 ILE A C 1
ATOM 793 O O . ILE A 1 98 ? -13.926 -0.893 3.206 1.00 87.44 98 ILE A O 1
ATOM 797 N N . GLU A 1 99 ? -14.221 -3.092 3.552 1.00 85.88 99 GLU A N 1
ATOM 798 C CA . GLU A 1 99 ? -13.882 -3.510 2.184 1.00 85.88 99 GLU A CA 1
ATOM 799 C C . GLU A 1 99 ? -14.897 -2.984 1.155 1.00 85.88 99 GLU A C 1
ATOM 801 O O . GLU A 1 99 ? -14.490 -2.431 0.139 1.00 85.88 99 GLU A O 1
ATOM 806 N N . GLU A 1 100 ? -16.201 -3.064 1.438 1.00 85.56 100 GLU A N 1
ATOM 807 C CA . GLU A 1 100 ? -17.272 -2.529 0.579 1.00 85.56 100 GLU A CA 1
ATOM 808 C C . GLU A 1 100 ? -17.194 -1.007 0.421 1.00 85.56 100 GLU A C 1
ATOM 810 O O . GLU A 1 100 ? -17.402 -0.483 -0.669 1.00 85.56 100 GLU A O 1
ATOM 815 N N . LYS A 1 101 ? -16.882 -0.286 1.502 1.00 84.69 101 LYS A N 1
ATOM 816 C CA . LYS A 1 101 ? -16.845 1.181 1.496 1.00 84.69 101 LYS A CA 1
ATOM 817 C C . LYS A 1 101 ? -15.575 1.740 0.857 1.00 84.69 101 LYS A C 1
ATOM 819 O O . LYS A 1 101 ? -15.628 2.759 0.177 1.00 84.69 101 LYS A O 1
ATOM 824 N N . THR A 1 102 ? -14.426 1.114 1.113 1.00 79.81 102 THR A N 1
ATOM 825 C CA . THR A 1 102 ? -13.122 1.630 0.660 1.00 79.81 102 THR A CA 1
ATOM 826 C C . THR A 1 102 ? -12.629 0.982 -0.629 1.00 79.81 102 THR A C 1
ATOM 828 O O . THR A 1 102 ? -11.697 1.501 -1.240 1.00 79.81 102 THR A O 1
ATOM 831 N N . GLY A 1 103 ? -13.188 -0.169 -1.020 1.00 72.88 103 GLY A N 1
ATOM 832 C CA . GLY A 1 103 ? -12.662 -1.005 -2.102 1.00 72.88 103 GLY A CA 1
ATOM 833 C C . GLY A 1 103 ? -11.264 -1.573 -1.816 1.00 72.88 103 GLY A C 1
ATOM 834 O O . GLY A 1 103 ? -10.657 -2.184 -2.694 1.00 72.88 103 GLY A O 1
ATOM 835 N N . LYS A 1 104 ? -10.723 -1.356 -0.607 1.00 73.06 104 LYS A N 1
ATOM 836 C CA . LYS A 1 104 ? -9.378 -1.764 -0.185 1.00 73.06 104 LYS A CA 1
ATOM 837 C C . LYS A 1 104 ? -9.475 -2.970 0.745 1.00 73.06 104 LYS A C 1
ATOM 839 O O 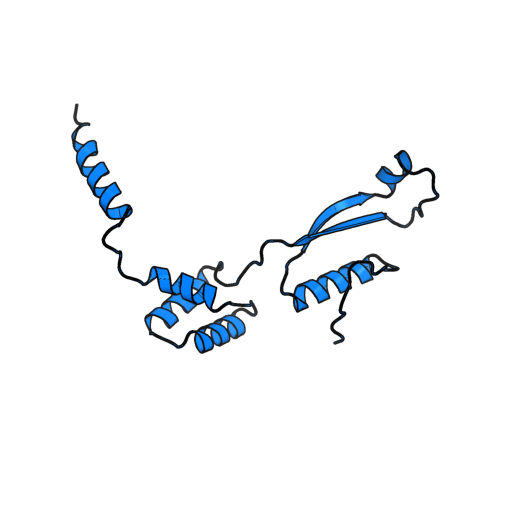. LYS A 1 104 ? -10.334 -3.028 1.619 1.00 73.06 104 LYS A O 1
ATOM 844 N N . LEU A 1 105 ? -8.551 -3.913 0.586 1.00 72.38 105 LEU A N 1
ATOM 845 C CA . LEU A 1 105 ? -8.549 -5.178 1.320 1.00 72.38 105 LEU A CA 1
ATOM 846 C C . LEU A 1 105 ? -8.120 -4.984 2.787 1.00 72.38 105 LEU A C 1
ATOM 848 O O . LEU A 1 105 ? -7.149 -4.273 3.076 1.00 72.38 105 LEU A O 1
ATOM 852 N N . VAL A 1 106 ? -8.832 -5.635 3.713 1.00 78.50 106 VAL A N 1
ATOM 853 C CA . VAL A 1 106 ? -8.593 -5.548 5.165 1.00 78.50 106 VAL A CA 1
ATOM 854 C C . VAL A 1 106 ? -8.407 -6.940 5.759 1.00 78.50 106 VAL A C 1
ATOM 856 O O . VAL A 1 106 ? -9.251 -7.823 5.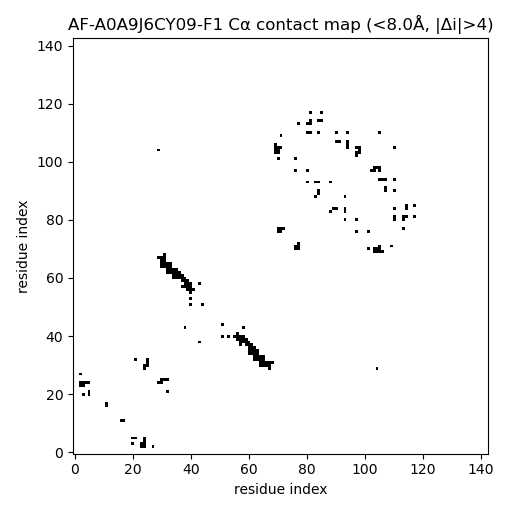614 1.00 78.50 106 VAL A O 1
ATOM 859 N N . LEU A 1 107 ? -7.321 -7.167 6.500 1.00 81.88 107 LEU A N 1
ATOM 860 C CA . LEU A 1 107 ? -7.139 -8.422 7.226 1.00 81.88 107 LEU A CA 1
ATOM 861 C C . LEU A 1 107 ? -7.776 -8.347 8.616 1.00 81.88 107 LEU A C 1
ATOM 863 O O . LEU A 1 107 ? -7.786 -7.317 9.287 1.00 81.88 107 LEU A O 1
ATOM 867 N N . LEU A 1 108 ? -8.211 -9.501 9.125 1.00 83.50 108 LEU A N 1
ATOM 868 C CA . LEU A 1 108 ? -8.678 -9.628 10.513 1.00 83.50 108 LEU A CA 1
ATOM 869 C C . LEU A 1 108 ? -7.589 -9.257 11.537 1.00 83.50 108 LEU A C 1
ATOM 871 O O . LEU A 1 108 ? -7.897 -8.815 12.649 1.00 83.50 108 LEU A O 1
ATOM 875 N N . LYS A 1 109 ? -6.312 -9.423 11.164 1.00 82.12 109 LYS A N 1
ATOM 876 C CA . LYS A 1 109 ? -5.167 -8.970 11.961 1.00 82.12 109 LYS A CA 1
ATOM 877 C C . LYS A 1 109 ? -5.158 -7.453 12.103 1.00 82.12 109 LYS A C 1
ATOM 879 O O . LYS A 1 109 ? -4.907 -6.963 13.199 1.00 82.12 109 LYS A O 1
ATOM 884 N N . ASP A 1 110 ? -5.480 -6.732 11.036 1.00 80.81 110 ASP A N 1
ATOM 885 C CA . ASP A 1 110 ? -5.492 -5.273 11.042 1.00 80.81 110 ASP A CA 1
ATOM 886 C C . ASP A 1 110 ? -6.593 -4.768 11.988 1.00 80.81 110 ASP A C 1
ATOM 888 O O . ASP A 1 110 ? -6.326 -3.934 12.850 1.00 80.81 110 ASP A O 1
ATOM 892 N N . LEU A 1 111 ? -7.787 -5.374 11.941 1.00 86.25 111 LEU A N 1
ATOM 893 C CA . LEU A 1 111 ? -8.870 -5.089 12.894 1.00 86.25 111 LEU A CA 1
ATOM 894 C C . LEU A 1 111 ? -8.499 -5.445 14.337 1.00 86.25 111 LEU A C 1
ATOM 896 O O . LEU A 1 111 ? -8.897 -4.764 15.274 1.00 86.25 111 LEU A O 1
ATOM 900 N N . SER A 1 112 ? -7.723 -6.508 14.543 1.00 85.50 112 SER A N 1
ATOM 901 C CA . SER A 1 112 ? -7.269 -6.889 15.886 1.00 85.50 112 SER A CA 1
ATOM 902 C C . SER A 1 112 ? -6.196 -5.946 16.436 1.00 85.50 112 SER A C 1
ATOM 904 O O . SER A 1 112 ? -6.152 -5.725 17.645 1.00 85.50 112 SER A O 1
ATOM 906 N N . ASN A 1 113 ? -5.367 -5.368 15.566 1.00 84.06 113 ASN A N 1
ATOM 907 C CA . ASN A 1 113 ? -4.432 -4.309 15.928 1.00 84.06 113 ASN A CA 1
ATOM 908 C C . ASN A 1 113 ? -5.186 -2.995 16.204 1.00 84.06 113 ASN A C 1
ATOM 910 O O . ASN A 1 113 ? -4.906 -2.349 17.205 1.00 84.06 113 ASN A O 1
ATOM 914 N N . ALA A 1 114 ? -6.196 -2.638 15.407 1.00 82.62 114 ALA A N 1
ATOM 915 C CA . ALA A 1 114 ? -7.051 -1.479 15.686 1.00 82.62 114 ALA A CA 1
ATOM 916 C C . ALA A 1 114 ? -7.796 -1.630 17.028 1.00 82.62 114 ALA A C 1
ATOM 918 O O . ALA A 1 114 ? -7.771 -0.729 17.860 1.00 82.62 114 ALA A O 1
ATOM 919 N N . ALA A 1 115 ? -8.348 -2.817 17.301 1.00 83.75 115 ALA A N 1
ATOM 920 C CA . ALA A 1 115 ? -8.957 -3.148 18.590 1.00 83.75 115 ALA A CA 1
ATOM 921 C C . ALA A 1 115 ? -7.956 -3.168 19.756 1.00 83.75 115 ALA A C 1
ATOM 923 O O . ALA A 1 115 ? -8.354 -3.069 20.912 1.00 83.75 115 ALA A O 1
ATOM 924 N N . SER A 1 116 ? -6.655 -3.335 19.494 1.00 80.12 116 SER A N 1
ATOM 925 C CA . SER A 1 116 ? -5.659 -3.335 20.569 1.00 80.12 116 SER A CA 1
ATOM 926 C C . SER A 1 116 ? -5.513 -1.968 21.230 1.00 80.12 116 SER A C 1
ATOM 928 O O . SER A 1 116 ? -5.305 -1.918 22.436 1.00 80.12 116 SER A O 1
ATOM 930 N N . SER A 1 117 ? -5.739 -0.888 20.478 1.00 72.12 117 SER A N 1
ATOM 931 C CA . SER A 1 117 ? -5.741 0.482 20.996 1.00 72.12 117 SER A CA 1
ATOM 932 C C . SER A 1 117 ? -6.922 0.790 21.924 1.00 72.12 117 SER A C 1
ATOM 934 O O . SER A 1 117 ? -6.857 1.760 22.665 1.00 72.12 117 SER A O 1
ATOM 936 N N . LEU A 1 118 ? -7.982 -0.025 21.900 1.00 74.25 118 LEU A N 1
ATOM 937 C CA . LEU A 1 118 ? -9.145 0.094 22.790 1.00 74.25 118 LEU A CA 1
ATOM 938 C C . LEU A 1 118 ? -8.945 -0.614 24.138 1.00 74.25 118 LEU A C 1
ATOM 940 O O . LEU A 1 118 ? -9.772 -0.468 25.035 1.00 74.25 118 LEU A O 1
ATOM 944 N N . ARG A 1 119 ? -7.893 -1.429 24.289 1.00 72.94 119 ARG A N 1
ATOM 945 C CA . ARG A 1 119 ? -7.659 -2.146 25.546 1.00 72.94 119 ARG A CA 1
ATOM 946 C C . ARG A 1 119 ? -7.193 -1.161 26.622 1.00 72.94 119 ARG A C 1
ATOM 948 O O . ARG A 1 119 ? -6.395 -0.278 26.308 1.00 72.94 119 ARG A O 1
ATOM 955 N N . PRO A 1 120 ? -7.633 -1.332 27.880 1.00 70.44 120 PRO A N 1
ATOM 956 C CA . PRO A 1 120 ? -7.157 -0.501 28.975 1.00 70.44 120 PRO A CA 1
ATOM 957 C C . PRO A 1 120 ? -5.634 -0.603 29.109 1.00 70.44 120 PRO A C 1
ATOM 959 O O . PRO A 1 120 ? -5.052 -1.676 28.913 1.00 70.44 120 PRO A O 1
ATOM 962 N N . GLN A 1 121 ? -4.997 0.522 29.447 1.00 66.81 121 GLN A N 1
ATOM 963 C CA . GLN A 1 121 ? -3.563 0.576 29.721 1.00 66.81 121 GLN A CA 1
ATOM 964 C C . GLN A 1 121 ? -3.214 -0.413 30.833 1.00 66.81 121 GLN A C 1
ATOM 966 O O . GLN A 1 121 ? -3.738 -0.358 31.946 1.00 66.81 121 GLN A O 1
ATOM 971 N N . THR A 1 122 ? -2.336 -1.353 30.503 1.00 66.31 122 THR A N 1
ATOM 972 C CA . THR A 1 122 ? -1.800 -2.327 31.452 1.00 66.31 122 THR A CA 1
ATOM 973 C C . THR A 1 122 ? -0.864 -1.653 32.454 1.00 66.31 122 THR A C 1
ATOM 975 O O . THR A 1 122 ? -0.347 -0.572 32.192 1.00 66.31 122 THR A O 1
ATOM 978 N N . ARG A 1 123 ? -0.580 -2.333 33.574 1.00 60.41 123 ARG A N 1
ATOM 979 C CA . ARG A 1 123 ? 0.311 -1.885 34.667 1.00 60.41 123 ARG A CA 1
ATOM 980 C C . ARG A 1 123 ? 1.647 -1.264 34.206 1.00 60.41 123 ARG A C 1
ATOM 982 O O . ARG A 1 123 ? 2.158 -0.388 34.892 1.00 60.41 123 ARG A O 1
ATOM 989 N N . ASN A 1 124 ? 2.178 -1.681 33.054 1.00 70.12 124 ASN A N 1
ATOM 990 C CA . ASN A 1 124 ? 3.391 -1.129 32.446 1.00 70.12 124 ASN A CA 1
ATOM 991 C C . ASN A 1 124 ? 3.037 -0.057 31.402 1.00 70.12 124 ASN A C 1
ATOM 993 O O . ASN A 1 124 ? 3.016 -0.335 30.203 1.00 70.12 124 ASN A O 1
ATOM 997 N N . ASP A 1 125 ? 2.730 1.153 31.865 1.00 75.56 125 ASP A N 1
ATOM 998 C CA . ASP A 1 125 ? 2.377 2.287 31.010 1.00 75.56 125 ASP A CA 1
ATOM 999 C C . ASP A 1 125 ? 3.527 3.297 30.935 1.00 75.56 125 ASP A C 1
ATOM 1001 O O . ASP A 1 125 ? 3.761 4.070 31.868 1.00 75.56 125 ASP A O 1
ATOM 1005 N N . LEU A 1 126 ? 4.226 3.290 29.796 1.00 76.44 126 LEU A N 1
ATOM 1006 C CA . LEU A 1 126 ? 5.363 4.171 29.530 1.00 76.44 126 LEU A CA 1
ATOM 1007 C C . LEU A 1 126 ? 4.980 5.657 29.634 1.00 76.44 126 LEU A C 1
ATOM 1009 O O . LEU A 1 126 ? 5.800 6.476 30.047 1.00 76.44 126 LEU A O 1
ATOM 1013 N N . ILE A 1 127 ? 3.734 6.007 29.289 1.00 79.31 127 ILE A N 1
ATOM 1014 C CA . ILE A 1 127 ? 3.253 7.393 29.292 1.00 79.31 127 ILE A CA 1
ATOM 1015 C C . ILE A 1 127 ? 3.137 7.899 30.732 1.00 79.31 127 ILE A C 1
ATOM 1017 O O . ILE A 1 127 ? 3.634 8.980 31.043 1.00 79.31 127 ILE A O 1
ATOM 1021 N N . LYS A 1 128 ? 2.562 7.093 31.636 1.00 79.12 128 LYS A N 1
ATOM 1022 C CA . LYS A 1 128 ? 2.502 7.422 33.069 1.00 79.12 128 LYS A CA 1
ATOM 1023 C C . LYS A 1 128 ? 3.889 7.537 33.691 1.00 79.12 128 LYS A C 1
ATOM 1025 O O . LYS A 1 128 ? 4.135 8.486 34.429 1.00 79.12 128 LYS A O 1
ATOM 1030 N N . THR A 1 129 ? 4.802 6.612 33.390 1.00 78.75 129 THR A N 1
ATOM 1031 C CA . THR A 1 129 ? 6.171 6.676 33.927 1.00 78.75 129 THR A CA 1
ATOM 1032 C C . THR A 1 129 ? 6.937 7.888 33.405 1.00 78.75 129 THR A C 1
ATOM 1034 O O . THR A 1 129 ? 7.622 8.549 34.176 1.00 78.75 129 THR A O 1
ATOM 1037 N N . ALA A 1 130 ? 6.786 8.232 32.122 1.00 81.56 130 ALA A N 1
ATOM 1038 C CA . ALA A 1 130 ? 7.427 9.410 31.542 1.00 81.56 130 ALA A CA 1
ATOM 1039 C C . ALA A 1 130 ? 6.884 10.714 32.150 1.00 81.56 130 ALA A C 1
ATOM 1041 O O . ALA A 1 130 ? 7.666 11.602 32.481 1.00 81.56 130 ALA A O 1
ATOM 1042 N N . ALA A 1 131 ? 5.566 10.809 32.359 1.00 82.69 131 ALA A N 1
ATOM 1043 C CA . ALA A 1 131 ? 4.940 11.963 33.002 1.00 82.69 131 ALA A CA 1
ATOM 1044 C C . ALA A 1 131 ? 5.391 12.139 34.464 1.00 82.69 131 ALA A C 1
ATOM 1046 O O . ALA A 1 131 ? 5.642 13.260 34.900 1.00 82.69 131 ALA A O 1
ATOM 1047 N N . LEU A 1 132 ? 5.533 11.043 35.220 1.00 81.56 132 LEU A N 1
ATOM 1048 C CA . LEU A 1 132 ? 6.072 11.081 36.585 1.00 81.56 132 LEU A CA 1
ATOM 1049 C C . LEU A 1 132 ? 7.513 11.608 36.607 1.00 81.56 132 LEU A C 1
ATOM 1051 O O . LEU A 1 132 ? 7.805 12.542 37.348 1.00 81.56 132 LEU A O 1
ATOM 1055 N N . LEU A 1 133 ? 8.380 11.084 35.738 1.00 80.94 133 LEU A N 1
ATOM 1056 C CA . LEU A 1 133 ? 9.782 11.504 35.656 1.00 80.94 133 LEU A CA 1
ATOM 1057 C C . LEU A 1 133 ? 9.932 12.976 35.242 1.00 80.94 133 LEU A C 1
ATOM 1059 O O . LEU A 1 133 ? 10.759 13.695 35.797 1.00 80.94 133 LEU A O 1
ATOM 1063 N N . GLN A 1 134 ? 9.115 13.456 34.301 1.00 81.56 134 GLN A N 1
ATOM 1064 C CA . GLN A 1 134 ? 9.116 14.869 33.906 1.00 81.56 134 GLN A CA 1
ATOM 1065 C C . GLN A 1 134 ? 8.680 15.791 35.052 1.00 81.56 134 GLN A C 1
ATOM 1067 O O . GLN A 1 134 ? 9.269 16.854 35.239 1.00 81.56 134 GLN A O 1
ATOM 1072 N N . ASN A 1 135 ? 7.695 15.373 35.850 1.00 78.00 135 ASN A N 1
ATOM 1073 C CA . ASN A 1 135 ? 7.231 16.138 37.008 1.00 78.00 135 ASN A CA 1
ATOM 1074 C C . ASN A 1 135 ? 8.229 16.144 38.176 1.00 78.00 135 ASN A C 1
ATOM 1076 O O . ASN A 1 135 ? 8.257 17.109 38.942 1.00 78.00 135 ASN A O 1
ATOM 1080 N N . GLU A 1 136 ? 9.036 15.094 38.335 1.00 73.19 136 GLU A N 1
ATOM 1081 C CA . GLU A 1 136 ? 10.083 15.035 39.362 1.00 73.19 136 GLU A CA 1
ATOM 1082 C C . GLU A 1 136 ? 11.327 15.838 38.965 1.00 73.19 136 GLU A C 1
ATOM 1084 O O . GLU A 1 136 ? 11.838 16.614 39.772 1.00 73.19 136 GLU A O 1
ATOM 1089 N N . HIS A 1 137 ? 11.780 15.738 37.712 1.00 68.44 137 HIS A N 1
ATOM 1090 C CA . HIS A 1 137 ? 12.977 16.446 37.247 1.00 68.44 137 HIS A CA 1
ATOM 1091 C C . HIS A 1 137 ? 12.721 17.907 36.842 1.00 68.44 137 HIS A C 1
ATOM 1093 O O . HIS A 1 137 ? 13.629 18.732 36.936 1.00 68.44 137 HIS A O 1
ATOM 1099 N N . GLY A 1 138 ? 11.491 18.267 36.458 1.00 57.53 138 GLY A N 1
ATOM 1100 C CA . GLY A 1 138 ? 11.110 19.650 36.143 1.00 57.53 138 GLY A CA 1
ATOM 1101 C C . GLY A 1 138 ? 11.101 20.592 37.354 1.00 57.53 138 GLY A C 1
ATOM 1102 O O . GLY A 1 138 ? 11.182 21.804 37.184 1.00 57.53 138 GLY A O 1
ATOM 1103 N N . LYS A 1 139 ? 11.060 20.057 38.582 1.00 55.38 139 LYS A N 1
ATOM 1104 C CA . LYS A 1 139 ? 11.117 20.848 39.825 1.00 55.38 139 LYS A CA 1
ATOM 1105 C C . LYS A 1 139 ? 12.528 21.291 40.213 1.00 55.38 139 LYS A C 1
ATOM 1107 O O . LYS A 1 139 ? 12.661 22.146 41.082 1.00 55.38 139 LYS A O 1
ATOM 1112 N N . HIS A 1 140 ? 13.570 20.736 39.588 1.00 55.09 140 HIS A N 1
ATOM 1113 C CA . HIS A 1 140 ? 14.958 21.068 39.923 1.00 55.09 140 HIS A CA 1
ATOM 1114 C C . HIS A 1 140 ? 15.541 22.229 39.094 1.00 55.09 140 HIS A C 1
ATOM 1116 O O . HIS A 1 140 ? 16.675 22.632 39.332 1.00 55.09 140 HIS A O 1
ATOM 1122 N N . LEU A 1 141 ? 14.764 22.791 38.159 1.00 49.78 141 LEU A N 1
ATOM 1123 C CA . LEU A 1 141 ? 15.109 23.965 37.347 1.00 49.78 141 LEU A CA 1
ATOM 1124 C C . LEU A 1 141 ? 14.300 25.190 37.803 1.00 49.78 141 LEU A C 1
ATOM 1126 O O . LEU A 1 141 ? 13.517 25.757 37.048 1.00 49.78 141 LEU A O 1
ATOM 1130 N N . ILE A 1 142 ? 14.473 25.582 39.062 1.00 45.88 142 ILE A N 1
ATOM 1131 C CA . ILE A 1 142 ? 14.203 26.951 39.509 1.00 45.88 142 ILE A CA 1
ATOM 1132 C C . ILE A 1 142 ? 15.519 27.424 40.130 1.00 45.88 142 ILE A C 1
ATOM 1134 O O . ILE A 1 142 ? 15.838 27.054 41.260 1.00 45.88 142 ILE A O 1
ATOM 1138 N N . LEU A 1 143 ? 16.312 28.139 39.329 1.00 39.62 143 LEU A N 1
ATOM 1139 C CA . LEU A 1 143 ? 17.375 29.032 39.789 1.00 39.62 143 LEU A CA 1
ATOM 1140 C C . LEU A 1 143 ? 16.843 30.459 39.683 1.00 39.62 143 LEU A C 1
ATOM 1142 O O . LEU A 1 143 ? 16.257 30.763 38.617 1.00 39.62 143 LEU A O 1
#

Sequence (143 aa):
MAGSKMKVGDKFPTFRELEAAVKGYSEEKFVQFYKRDCRTVTAAKTKVKRFLNERLGMYQLLYSHLPQTRALREPGAKEEATQLLALHANKKLVKKRIEEKTGKLVLLKDLSNAASSLRPQTRNDLIKTAALLQNEHGKHLIL

Organism: Rhipicephalus microplus (NCBI:txid6941)

Mean predicted aligned error: 15.49 Å